Protein AF-A0A0L1IHD4-F1 (afdb_monomer_lite)

Secondary structure (DSSP, 8-state):
-PPPHHHHHS---SSEEEEEETTEEEEEEEEEEEEETTEEEEEEEEEEEEEETTEEEE---------TTTHHHHHHHHHHTHHHHHHHHHHHTTTHHHHHHHHHHHHH-TT--HHHH--

pLDDT: mean 86.03, std 11.38, range [47.19, 96.5]

Structure (mmCIF, N/CA/C/O backbone):
data_AF-A0A0L1IHD4-F1
#
_entry.id   AF-A0A0L1IHD4-F1
#
loop_
_atom_site.group_PDB
_atom_site.id
_atom_site.type_symbol
_atom_site.label_atom_id
_atom_site.label_alt_id
_atom_site.label_comp_id
_atom_site.label_asym_id
_atom_site.label_entity_id
_atom_site.label_seq_id
_atom_site.pdbx_PDB_ins_code
_atom_site.Cartn_x
_atom_site.Cartn_y
_atom_site.Cartn_z
_atom_site.occupancy
_atom_site.B_iso_or_equiv
_atom_site.auth_seq_id
_atom_site.auth_comp_id
_atom_site.auth_asym_id
_atom_site.auth_atom_id
_atom_site.pdbx_PDB_model_num
ATOM 1 N N . MET A 1 1 ? -24.668 16.352 6.284 1.00 62.22 1 MET A N 1
ATOM 2 C CA . MET A 1 1 ? -25.590 15.215 6.086 1.00 62.22 1 MET A CA 1
ATOM 3 C C . MET A 1 1 ? -25.679 14.451 7.396 1.00 62.22 1 MET A C 1
ATOM 5 O O . MET A 1 1 ? -24.636 14.204 7.996 1.00 62.22 1 MET A O 1
ATOM 9 N N . ALA A 1 2 ? -26.887 14.179 7.888 1.00 81.56 2 ALA A N 1
ATOM 10 C CA . ALA A 1 2 ? -27.067 13.399 9.109 1.00 81.56 2 ALA A CA 1
ATOM 11 C C . ALA A 1 2 ? -26.743 11.923 8.830 1.00 81.56 2 ALA A C 1
ATOM 13 O O . ALA A 1 2 ? -27.071 11.411 7.762 1.00 81.56 2 ALA A O 1
ATOM 14 N N . VAL A 1 3 ? -26.067 11.257 9.766 1.00 85.06 3 VAL A N 1
ATOM 15 C CA . VAL A 1 3 ? -25.792 9.816 9.672 1.00 85.06 3 VAL A CA 1
ATOM 16 C C . VAL A 1 3 ? -27.081 9.062 10.032 1.00 85.06 3 VAL A C 1
ATOM 18 O O . VAL A 1 3 ? -27.627 9.348 11.103 1.00 85.06 3 VAL A O 1
ATOM 21 N N . PRO A 1 4 ? -27.570 8.127 9.192 1.00 90.56 4 PRO A N 1
ATOM 22 C CA . PRO A 1 4 ? -28.747 7.313 9.492 1.00 90.56 4 PRO A CA 1
ATOM 23 C C . PRO A 1 4 ? -28.622 6.563 10.822 1.00 90.56 4 PRO A C 1
ATOM 25 O O . PRO A 1 4 ? -27.516 6.215 11.249 1.00 90.56 4 PRO A O 1
ATOM 28 N N . LEU A 1 5 ? -29.758 6.295 11.473 1.00 87.50 5 LEU A N 1
ATOM 29 C CA . LEU A 1 5 ? -29.792 5.638 12.783 1.00 87.50 5 LEU A CA 1
ATOM 30 C C . LEU A 1 5 ? -29.137 4.252 12.742 1.00 87.50 5 LEU A C 1
ATOM 32 O O . LEU A 1 5 ? -28.332 3.940 13.617 1.00 87.50 5 LEU A O 1
ATOM 36 N N . GLU A 1 6 ? -29.411 3.494 11.681 1.00 88.69 6 GLU A N 1
ATOM 37 C CA . GLU A 1 6 ? -28.853 2.163 11.420 1.00 88.69 6 GLU A CA 1
ATOM 38 C C . GLU A 1 6 ? -27.322 2.179 11.493 1.00 88.69 6 GLU A C 1
ATOM 40 O O . GLU A 1 6 ? -26.715 1.442 12.261 1.00 88.69 6 GLU A O 1
ATOM 45 N N . ILE A 1 7 ? -26.690 3.122 10.792 1.00 90.00 7 ILE A N 1
ATOM 46 C CA . ILE A 1 7 ? -25.232 3.285 10.764 1.00 90.00 7 ILE A CA 1
ATOM 47 C C . ILE A 1 7 ? -24.696 3.804 12.103 1.00 90.00 7 ILE A C 1
ATOM 49 O O . ILE A 1 7 ? -23.599 3.449 12.544 1.00 90.00 7 ILE A O 1
ATOM 53 N N . ARG A 1 8 ? -25.460 4.662 12.784 1.00 86.31 8 ARG A N 1
ATOM 54 C CA . ARG A 1 8 ? -25.048 5.232 14.070 1.00 86.31 8 ARG A CA 1
ATOM 55 C C . ARG A 1 8 ? -24.978 4.169 15.165 1.00 86.31 8 ARG A C 1
ATOM 57 O O . ARG A 1 8 ? -24.073 4.285 15.995 1.00 86.31 8 ARG A O 1
ATOM 64 N N . GLN A 1 9 ? -25.876 3.184 15.132 1.00 91.19 9 GLN A N 1
ATOM 65 C CA . GLN A 1 9 ? -25.997 2.098 16.110 1.00 91.19 9 GLN A CA 1
ATOM 66 C C . GLN A 1 9 ? -25.018 0.936 15.888 1.00 91.19 9 GLN A C 1
ATOM 68 O O . GLN A 1 9 ? -24.817 0.156 16.815 1.00 91.19 9 GLN A O 1
ATOM 73 N N . VAL A 1 10 ? -24.364 0.846 14.722 1.00 92.62 10 VAL A N 1
ATOM 74 C CA . VAL A 1 10 ? -23.359 -0.199 14.456 1.00 92.62 10 VAL A CA 1
ATOM 75 C C . VAL A 1 10 ? -22.261 -0.193 15.533 1.00 92.62 10 VAL A C 1
ATOM 77 O O . VAL A 1 10 ? -21.651 0.865 15.764 1.00 92.62 10 VAL A O 1
ATOM 80 N N . PRO A 1 11 ? -21.972 -1.347 16.170 1.00 92.94 11 PRO A N 1
ATOM 81 C CA . PRO A 1 11 ? -20.914 -1.463 17.164 1.00 92.94 11 PRO A CA 1
ATOM 82 C C . PRO A 1 11 ? -19.551 -1.184 16.523 1.00 92.94 11 PRO A C 1
ATOM 84 O O . PRO A 1 11 ? -19.184 -1.752 15.498 1.00 92.94 11 PRO A O 1
ATOM 87 N N . ARG A 1 12 ? -18.795 -0.268 17.128 1.00 91.75 12 ARG A N 1
ATOM 88 C CA . ARG A 1 12 ? -17.493 0.196 16.632 1.00 91.75 12 ARG A CA 1
ATOM 89 C C . ARG A 1 12 ? -16.616 0.676 17.793 1.00 91.75 12 ARG A C 1
ATOM 91 O O . ARG A 1 12 ? -17.142 0.913 18.884 1.00 91.75 12 ARG A O 1
ATOM 98 N N . PRO A 1 13 ? -15.301 0.860 17.584 1.00 91.38 13 PRO A N 1
ATOM 99 C CA . PRO A 1 13 ? -14.403 1.349 18.625 1.00 91.38 13 PRO A CA 1
ATOM 100 C C . PRO A 1 13 ? -14.875 2.674 19.243 1.00 91.38 13 PRO A C 1
ATOM 102 O O . PRO A 1 13 ? -15.438 3.537 18.561 1.00 91.38 13 PRO A O 1
ATOM 105 N N . LYS A 1 14 ? -14.637 2.843 20.550 1.00 89.81 14 LYS A N 1
ATOM 106 C CA . LYS A 1 14 ? -14.986 4.069 21.287 1.00 89.81 14 LYS A CA 1
ATOM 107 C C . LYS A 1 14 ? -14.201 5.274 20.746 1.00 89.81 14 LYS A C 1
ATOM 109 O O . LYS A 1 14 ? -13.139 5.124 20.154 1.00 89.81 14 LYS A O 1
ATOM 114 N N . ASN A 1 15 ? -14.725 6.479 20.982 1.00 90.00 15 ASN A N 1
ATOM 115 C CA . ASN A 1 15 ? -14.128 7.749 20.541 1.00 90.00 15 ASN A CA 1
ATOM 116 C C . ASN A 1 15 ? -13.949 7.871 19.010 1.00 90.00 15 ASN A C 1
ATOM 118 O O . ASN A 1 15 ? -12.949 8.391 18.509 1.00 90.00 15 ASN A O 1
ATOM 122 N N . THR A 1 16 ? -14.944 7.391 18.263 1.00 92.06 16 THR A N 1
ATOM 123 C CA . THR A 1 16 ? -14.985 7.445 16.798 1.00 92.06 16 THR A CA 1
ATOM 124 C C . THR A 1 16 ? -16.169 8.262 16.296 1.00 92.06 16 THR A C 1
ATOM 126 O O . THR A 1 16 ? -17.206 8.374 16.956 1.00 92.06 16 THR A O 1
ATOM 129 N N . ILE A 1 17 ? -16.026 8.831 15.102 1.00 92.19 17 ILE A N 1
ATOM 130 C CA . ILE A 1 17 ? -17.116 9.453 14.350 1.00 92.19 17 ILE A CA 1
ATOM 131 C C . ILE A 1 17 ? -17.332 8.695 13.046 1.00 92.19 17 ILE A C 1
ATOM 133 O O . ILE A 1 17 ? -16.395 8.121 12.496 1.00 92.19 17 ILE A O 1
ATOM 137 N N . VAL A 1 18 ? -18.559 8.728 12.537 1.00 93.06 18 VAL A N 1
ATOM 138 C CA . VAL A 1 18 ? -18.884 8.171 11.224 1.00 93.06 18 VAL A CA 1
ATOM 139 C C . VAL A 1 18 ? -19.170 9.311 10.263 1.00 93.06 18 VAL A C 1
ATOM 141 O O . VAL A 1 18 ? -19.922 10.229 10.593 1.00 93.06 18 VAL A O 1
ATOM 144 N N . LYS A 1 19 ? -18.565 9.259 9.078 1.00 92.00 19 LYS A N 1
ATOM 145 C CA . LYS A 1 19 ? -18.786 10.226 8.003 1.00 92.00 19 LYS A CA 1
ATOM 146 C C . LYS A 1 19 ? -18.985 9.482 6.687 1.00 92.00 19 LYS A C 1
ATOM 148 O O . LYS A 1 19 ? -18.286 8.510 6.418 1.00 92.00 19 LYS A O 1
ATOM 153 N N . LEU A 1 20 ? -19.927 9.945 5.870 1.00 90.94 20 LEU A N 1
ATOM 154 C CA . LEU A 1 20 ? -20.077 9.441 4.509 1.00 90.94 20 LEU A CA 1
ATOM 155 C C . LEU A 1 20 ? -18.878 9.901 3.672 1.00 90.94 20 LEU A C 1
ATOM 157 O O . LEU A 1 20 ? -18.631 11.106 3.564 1.00 90.94 20 LEU A O 1
ATOM 161 N N . THR A 1 21 ? -18.161 8.948 3.086 1.00 85.00 21 THR A N 1
ATOM 162 C CA . THR A 1 21 ? -17.052 9.190 2.162 1.00 85.00 21 THR A CA 1
ATOM 163 C C . THR A 1 21 ? -17.293 8.360 0.905 1.00 85.00 21 THR A C 1
ATOM 165 O O . THR A 1 21 ? -17.202 7.135 0.923 1.00 85.00 21 THR A O 1
ATOM 168 N N . GLY A 1 22 ? -17.622 9.022 -0.205 1.00 83.88 22 GLY A N 1
ATOM 169 C CA . GLY A 1 22 ? -17.976 8.332 -1.446 1.00 83.88 22 GLY A CA 1
ATOM 170 C C . G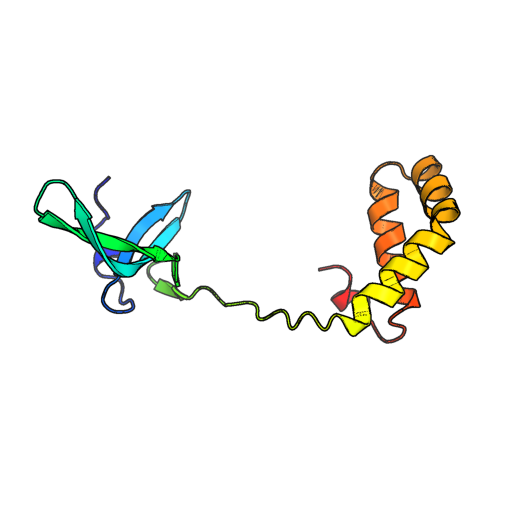LY A 1 22 ? -19.228 7.468 -1.268 1.00 83.88 22 GLY A C 1
ATOM 171 O O . GLY A 1 22 ? -20.301 7.993 -0.985 1.00 83.88 22 GLY A O 1
ATOM 172 N N . LYS A 1 23 ? -19.079 6.146 -1.427 1.00 84.88 23 LYS A N 1
ATOM 173 C CA . LYS A 1 23 ? -20.164 5.156 -1.282 1.00 84.88 23 LYS A CA 1
ATOM 174 C C . LYS A 1 23 ? -20.179 4.445 0.078 1.00 84.88 23 LYS A C 1
ATOM 176 O O . LYS A 1 23 ? -21.068 3.636 0.317 1.00 84.88 23 LYS A O 1
ATOM 181 N N . SER A 1 24 ? -19.201 4.701 0.946 1.00 87.00 24 SER A N 1
ATOM 182 C CA . SER A 1 24 ? -19.026 3.977 2.207 1.00 87.00 24 SER A CA 1
ATOM 183 C C . SER A 1 24 ? -19.016 4.910 3.417 1.00 87.00 24 SER A C 1
ATOM 185 O O . SER A 1 24 ? -18.797 6.122 3.328 1.00 87.00 24 SER A O 1
ATOM 187 N N . TRP A 1 25 ? -19.277 4.329 4.585 1.00 93.12 25 TRP A N 1
ATOM 188 C CA . TRP A 1 25 ? -19.289 5.039 5.857 1.00 93.12 25 TRP A CA 1
ATOM 189 C C . TRP A 1 25 ? -17.931 4.891 6.534 1.00 93.12 25 TRP A C 1
ATOM 191 O O . TRP A 1 25 ? -17.628 3.852 7.114 1.00 93.12 25 TRP A O 1
ATOM 201 N N . ALA A 1 26 ? -17.099 5.925 6.455 1.00 92.81 26 ALA A N 1
ATOM 202 C CA . ALA A 1 26 ? -15.784 5.931 7.078 1.00 92.81 26 ALA A CA 1
ATOM 203 C C . ALA A 1 26 ? -15.905 6.123 8.594 1.00 92.81 26 ALA A C 1
ATOM 205 O O . ALA A 1 26 ? -16.588 7.039 9.065 1.00 92.81 26 ALA A O 1
ATOM 206 N N . VAL A 1 27 ? -15.201 5.284 9.351 1.00 94.62 27 VAL A N 1
ATOM 207 C CA . VAL A 1 27 ? -15.056 5.397 10.803 1.00 94.62 27 VAL A CA 1
ATOM 208 C C . VAL A 1 27 ? -13.729 6.080 11.103 1.00 94.62 27 VAL A C 1
ATOM 210 O O . VAL A 1 27 ? -12.657 5.562 10.795 1.00 94.62 27 VAL A O 1
ATOM 213 N N . ILE A 1 28 ? -13.807 7.266 11.694 1.00 92.88 28 ILE A N 1
ATOM 214 C CA . ILE A 1 28 ? -12.668 8.147 11.946 1.00 92.88 28 ILE A CA 1
ATOM 215 C C . ILE A 1 28 ? -12.419 8.212 13.451 1.00 92.88 28 ILE A C 1
ATOM 217 O O . ILE A 1 28 ? -13.340 8.494 14.221 1.00 92.88 28 ILE A O 1
ATOM 221 N N . GLN A 1 29 ? -11.180 7.979 13.875 1.00 94.06 29 GLN A N 1
ATOM 222 C CA . GLN A 1 29 ? -10.782 8.105 15.278 1.00 94.06 29 GLN A CA 1
ATOM 223 C C . GLN A 1 29 ? -10.622 9.578 15.664 1.00 94.06 29 GLN A C 1
ATOM 225 O O . GLN A 1 29 ? -10.146 10.380 14.866 1.00 94.06 29 GLN A O 1
ATOM 230 N N . ARG A 1 30 ? -10.977 9.959 16.894 1.00 91.75 30 ARG A N 1
ATOM 231 C CA . ARG A 1 30 ? -10.591 11.262 17.460 1.00 91.75 30 ARG A CA 1
ATOM 232 C C . ARG A 1 30 ? -9.273 11.130 18.216 1.00 91.75 30 ARG A C 1
ATOM 234 O O . ARG A 1 30 ? -9.162 10.266 19.081 1.00 91.75 30 ARG A O 1
ATOM 241 N N . ILE A 1 31 ? -8.300 11.992 17.914 1.00 90.50 31 ILE A N 1
ATOM 242 C CA . ILE A 1 31 ? -6.942 11.916 18.499 1.00 90.50 31 ILE A CA 1
ATOM 243 C C . ILE A 1 31 ? -6.667 12.995 19.554 1.00 90.50 31 ILE A C 1
ATOM 245 O O . ILE A 1 31 ? -5.584 13.035 20.125 1.00 90.50 31 ILE A O 1
ATOM 249 N N . GLY A 1 32 ? -7.613 13.896 19.816 1.00 88.06 32 GLY A N 1
ATOM 250 C CA . GLY A 1 32 ? -7.427 14.938 20.825 1.00 88.06 32 GLY A CA 1
ATOM 251 C C . GLY A 1 32 ? -8.331 16.136 20.600 1.00 88.06 32 GLY A C 1
ATOM 252 O O . GLY A 1 32 ? -9.417 16.000 20.034 1.00 88.06 32 GLY A O 1
ATOM 253 N N . CYS A 1 33 ? -7.854 17.306 21.018 1.00 88.19 33 CYS A N 1
ATOM 254 C CA . CYS A 1 33 ? -8.537 18.583 20.868 1.00 88.19 33 CYS A CA 1
ATOM 255 C C . CYS A 1 33 ? -7.613 19.623 20.224 1.00 88.19 33 CYS A C 1
ATOM 257 O O . CYS A 1 33 ? -6.395 19.567 20.365 1.00 88.19 33 CYS A O 1
ATOM 259 N N . GLU A 1 34 ? -8.205 20.572 19.516 1.00 91.19 34 GLU A N 1
ATOM 260 C CA . GLU A 1 34 ? -7.552 21.730 18.924 1.00 91.19 34 GLU A CA 1
ATOM 261 C C . GLU A 1 34 ? -8.209 22.997 19.484 1.00 91.19 34 GLU A C 1
ATOM 263 O O . GLU A 1 34 ? -9.438 23.111 19.494 1.00 91.19 34 GLU A O 1
ATOM 268 N N . TYR A 1 35 ? -7.403 23.944 19.964 1.00 90.50 35 TYR A N 1
ATOM 269 C CA . TYR A 1 35 ? -7.897 25.215 20.488 1.00 90.50 35 TYR A CA 1
ATOM 270 C C . TYR A 1 35 ? -8.107 26.209 19.340 1.00 90.50 35 TYR A C 1
ATOM 272 O O . TYR A 1 35 ? -7.157 26.577 18.651 1.00 90.50 35 TYR A O 1
ATOM 280 N N . LYS A 1 36 ? -9.352 26.639 19.120 1.00 91.25 36 LYS A N 1
ATOM 281 C CA . LYS A 1 36 ? -9.739 27.615 18.087 1.00 91.25 36 LYS A CA 1
ATOM 282 C C . LYS A 1 36 ? -10.767 28.586 18.659 1.00 91.25 36 LYS A C 1
ATOM 284 O O . LYS A 1 36 ? -11.659 28.176 19.391 1.00 91.25 36 LYS A O 1
ATOM 289 N N . ASN A 1 37 ? -10.674 29.874 18.331 1.00 85.75 37 ASN A N 1
ATOM 290 C CA . ASN A 1 37 ? -11.656 30.903 18.724 1.00 85.75 37 ASN A CA 1
ATOM 291 C C . ASN A 1 37 ? -12.044 30.869 20.221 1.00 85.75 37 ASN A C 1
ATOM 293 O O . ASN A 1 37 ? -13.224 30.912 20.569 1.00 85.75 37 ASN A O 1
ATOM 297 N N . GLY A 1 38 ? -11.056 30.718 21.107 1.00 92.19 38 GLY A N 1
ATOM 298 C CA . GLY A 1 38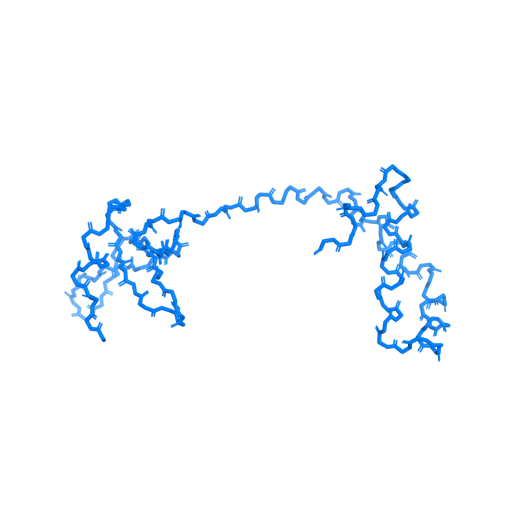 ? -11.276 30.707 22.556 1.00 92.19 38 GLY A CA 1
ATOM 299 C C . GLY A 1 38 ? -11.851 29.404 23.134 1.00 92.19 38 GLY A C 1
ATOM 300 O O . GLY A 1 38 ? -12.161 29.359 24.323 1.00 92.19 38 GLY A O 1
ATOM 301 N N . LYS A 1 39 ? -12.034 28.348 22.326 1.00 92.62 39 LYS A N 1
ATOM 302 C CA . LYS A 1 39 ? -12.651 27.075 22.745 1.00 92.62 39 LYS A CA 1
ATOM 303 C C . LYS A 1 39 ? -11.877 25.857 22.229 1.00 92.62 39 LYS A C 1
ATOM 305 O O . LYS A 1 39 ? -11.240 25.900 21.181 1.00 92.62 39 LYS A O 1
ATOM 310 N N . ASN A 1 40 ? -11.971 24.745 22.958 1.00 90.38 40 ASN A N 1
ATOM 311 C CA . ASN A 1 40 ? -11.414 23.451 22.556 1.00 90.38 40 ASN A CA 1
ATOM 312 C C . ASN A 1 40 ? -12.401 22.685 21.663 1.00 90.38 40 ASN A C 1
ATOM 314 O O . ASN A 1 40 ? -13.525 22.411 22.082 1.00 90.38 40 ASN A O 1
ATOM 318 N N . TYR A 1 41 ? -11.967 22.289 20.467 1.00 90.44 41 TYR A N 1
ATOM 319 C CA . TYR A 1 41 ? -12.743 21.475 19.528 1.00 90.44 41 TYR A CA 1
ATOM 320 C C . TYR A 1 41 ? -12.109 20.092 19.352 1.00 90.44 41 TYR A C 1
ATOM 322 O O . TYR A 1 41 ? -10.889 19.998 19.270 1.00 90.44 41 TYR A O 1
ATOM 330 N N . PRO A 1 42 ? -12.891 19.005 19.255 1.00 89.94 42 PRO A N 1
ATOM 331 C CA . PRO A 1 42 ? -12.338 17.672 19.044 1.00 89.94 42 PRO A CA 1
ATOM 332 C C . PRO A 1 42 ? -11.656 17.564 17.673 1.00 89.94 42 PRO A C 1
ATOM 334 O O . PRO A 1 42 ? -12.245 17.893 16.641 1.00 89.94 42 PRO A O 1
ATOM 337 N N . LYS A 1 43 ? -10.425 17.048 17.664 1.00 91.69 43 LYS A N 1
ATOM 338 C CA . LYS A 1 43 ? -9.614 16.828 16.467 1.00 91.69 43 LYS A CA 1
ATOM 339 C C . LYS A 1 43 ? -9.830 15.416 15.931 1.00 91.69 43 LYS A C 1
ATOM 341 O O . LYS A 1 43 ? -9.580 14.418 16.614 1.00 91.69 43 LYS A O 1
ATOM 346 N N . ASN A 1 44 ? -10.275 15.346 14.682 1.00 92.44 44 ASN A N 1
ATOM 347 C CA . ASN A 1 44 ? -10.417 14.094 13.949 1.00 92.44 44 ASN A CA 1
ATOM 348 C C . ASN A 1 44 ? -9.055 13.614 13.442 1.00 92.44 44 ASN A C 1
ATOM 350 O O . ASN A 1 44 ? -8.199 14.417 13.072 1.00 92.44 44 ASN A O 1
ATOM 354 N N . GLY A 1 45 ? -8.884 12.302 13.425 1.00 89.88 45 GLY A N 1
ATOM 355 C CA . GLY A 1 45 ? -7.668 11.620 13.031 1.00 89.88 45 GLY A CA 1
ATOM 356 C C . GLY A 1 45 ? -7.813 10.738 11.805 1.00 89.88 45 GLY A C 1
ATOM 357 O O . GLY A 1 45 ? -8.612 11.058 10.922 1.00 89.88 45 GLY A O 1
ATOM 358 N N . PRO A 1 46 ? -7.032 9.646 11.720 1.00 91.56 46 PRO A N 1
ATOM 359 C CA . PRO A 1 46 ? -7.101 8.749 10.582 1.00 91.56 46 PRO A CA 1
ATOM 360 C C . PRO A 1 46 ? -8.420 7.967 10.551 1.00 91.56 46 PRO A C 1
ATOM 362 O O . PRO A 1 46 ? -9.092 7.750 11.567 1.00 91.56 46 PRO A O 1
ATOM 365 N N . VAL A 1 47 ? -8.775 7.519 9.347 1.00 92.81 47 VAL A N 1
ATOM 366 C CA . VAL A 1 47 ? -9.831 6.525 9.135 1.00 92.81 47 VAL A CA 1
ATOM 367 C C . VAL A 1 47 ? -9.298 5.171 9.593 1.00 92.81 47 VAL A C 1
ATOM 369 O O . VAL A 1 47 ? -8.337 4.661 9.017 1.00 92.81 47 VAL A O 1
ATOM 372 N N . ILE A 1 48 ? -9.936 4.597 10.608 1.00 92.81 48 ILE A N 1
ATOM 373 C CA . ILE A 1 48 ? -9.552 3.307 11.200 1.00 92.81 48 ILE A CA 1
ATOM 374 C C . ILE A 1 48 ? -10.329 2.127 10.608 1.00 92.81 48 ILE A C 1
ATOM 376 O O . ILE A 1 48 ? -9.988 0.976 10.854 1.00 92.81 48 ILE A O 1
ATOM 380 N N . GLY A 1 49 ? -11.367 2.394 9.816 1.00 93.19 49 GLY A N 1
ATOM 381 C CA . GLY A 1 49 ? -12.181 1.365 9.181 1.00 93.19 49 GLY A CA 1
ATOM 382 C C . GLY A 1 49 ? -13.395 1.943 8.469 1.00 93.19 49 GLY A C 1
ATOM 383 O O . GLY A 1 49 ? -13.567 3.162 8.394 1.00 93.19 49 GLY A O 1
ATOM 384 N N . HIS A 1 50 ? -14.242 1.061 7.953 1.00 93.88 50 HIS A N 1
ATOM 385 C CA . HIS A 1 50 ? -15.474 1.415 7.252 1.00 93.88 50 HIS A CA 1
ATOM 386 C C . HIS A 1 50 ? -16.634 0.565 7.753 1.00 93.88 50 HIS A C 1
ATOM 388 O O . HIS A 1 50 ? -16.432 -0.574 8.153 1.00 93.88 50 HIS A O 1
ATOM 394 N N . ILE A 1 51 ? -17.849 1.103 7.707 1.00 92.75 51 ILE A N 1
ATOM 395 C CA . ILE A 1 51 ? -19.066 0.315 7.888 1.00 92.75 51 ILE A CA 1
ATOM 396 C C . ILE A 1 51 ? -19.550 -0.125 6.507 1.00 92.75 51 ILE A C 1
ATOM 398 O O . ILE A 1 51 ? -19.819 0.717 5.643 1.00 92.75 51 ILE A O 1
ATOM 402 N N . ILE A 1 52 ? -19.634 -1.438 6.308 1.00 89.25 52 ILE A N 1
ATOM 403 C CA . ILE A 1 52 ? -20.043 -2.093 5.062 1.00 89.25 52 ILE A CA 1
ATOM 404 C C . ILE A 1 52 ? -21.118 -3.114 5.438 1.00 89.25 52 ILE A C 1
ATOM 406 O O . ILE A 1 52 ? -20.917 -3.897 6.358 1.00 89.25 52 ILE A O 1
ATOM 410 N N . ASN A 1 53 ? -22.272 -3.080 4.766 1.00 87.12 53 ASN A N 1
ATOM 411 C CA . ASN A 1 53 ? -23.400 -3.991 5.023 1.00 87.12 53 ASN A CA 1
ATOM 412 C C . ASN A 1 53 ? -23.869 -4.039 6.494 1.00 87.12 53 ASN A C 1
ATOM 414 O O . ASN A 1 53 ? -24.297 -5.078 6.977 1.00 87.12 53 ASN A O 1
ATOM 418 N N . GLY A 1 54 ? -23.783 -2.916 7.214 1.00 87.50 54 GLY A N 1
ATOM 419 C CA . GLY A 1 54 ? -24.190 -2.837 8.623 1.00 87.50 54 GLY A CA 1
ATOM 420 C C . GLY A 1 54 ? -23.133 -3.308 9.627 1.00 87.50 54 GLY A C 1
ATOM 421 O O . GLY A 1 54 ? -23.367 -3.211 10.828 1.00 87.50 54 GLY A O 1
ATOM 422 N N . GLU A 1 55 ? -21.952 -3.729 9.172 1.00 90.88 55 GLU A N 1
ATOM 423 C CA . GLU A 1 55 ? -20.865 -4.194 10.036 1.00 90.88 55 GLU A CA 1
ATOM 424 C C 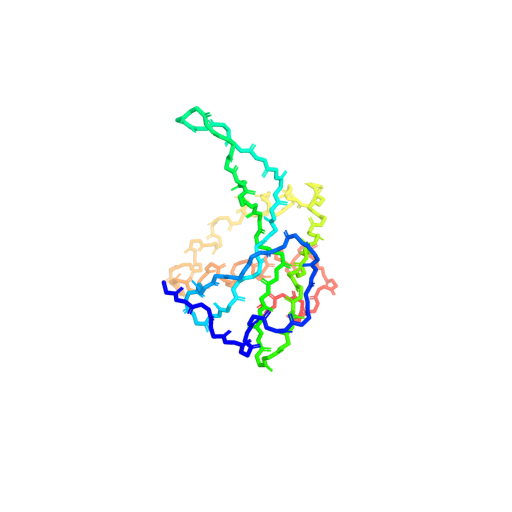. GLU A 1 55 ? -19.628 -3.302 9.934 1.00 90.88 55 GLU A C 1
ATOM 426 O O . GLU A 1 55 ? -19.294 -2.770 8.873 1.00 90.88 55 GLU A O 1
ATOM 431 N N . TYR A 1 56 ? -18.926 -3.127 11.055 1.00 92.94 56 TYR A N 1
ATOM 432 C CA . TYR A 1 56 ? -17.659 -2.408 11.091 1.00 92.94 56 TYR A CA 1
ATOM 433 C C . TYR A 1 56 ? -16.505 -3.302 10.623 1.00 92.94 56 TYR A C 1
ATOM 435 O O . TYR A 1 56 ? -16.166 -4.292 11.266 1.00 92.94 56 TYR A O 1
ATOM 443 N N . VAL A 1 57 ? -15.845 -2.889 9.544 1.00 92.56 57 VAL A N 1
ATOM 444 C CA . VAL A 1 57 ? -14.660 -3.532 8.978 1.00 92.56 57 VAL A CA 1
ATOM 445 C C . VAL A 1 57 ? -13.428 -2.667 9.278 1.00 92.56 57 VAL A C 1
ATOM 447 O O . VAL A 1 57 ? -13.327 -1.546 8.761 1.00 92.56 57 VAL A O 1
ATOM 450 N N . PRO A 1 58 ? -12.472 -3.143 10.100 1.00 92.69 58 PRO A N 1
ATOM 451 C CA . PRO A 1 58 ? -11.255 -2.397 10.394 1.00 92.69 58 PRO A CA 1
ATOM 452 C C . PRO A 1 58 ? -10.370 -2.274 9.150 1.00 92.69 58 PRO A C 1
ATOM 454 O O . PRO A 1 58 ? -10.278 -3.184 8.322 1.00 92.69 58 PRO A O 1
ATOM 457 N N . LYS A 1 59 ? -9.678 -1.140 9.027 1.00 88.12 59 LYS A N 1
ATOM 458 C CA . LYS A 1 59 ? -8.657 -0.940 8.002 1.00 88.12 59 LYS A CA 1
ATOM 459 C C . LYS A 1 59 ? -7.462 -1.824 8.355 1.00 88.12 59 LYS A C 1
ATOM 461 O O . LYS A 1 59 ? -6.819 -1.605 9.375 1.00 88.12 59 LYS A O 1
ATOM 466 N N . LYS A 1 60 ? -7.162 -2.817 7.514 1.00 82.12 60 LYS A N 1
ATOM 467 C CA . LYS A 1 60 ? -5.921 -3.588 7.643 1.00 82.12 60 LYS A CA 1
ATOM 468 C C . LYS A 1 60 ? -4.744 -2.664 7.342 1.00 82.12 60 LYS A C 1
ATOM 470 O O . LYS A 1 60 ? -4.660 -2.108 6.246 1.00 82.12 60 LYS A O 1
ATOM 475 N N . GLU A 1 61 ? -3.850 -2.498 8.308 1.00 68.88 61 GLU A N 1
ATOM 476 C CA . GLU A 1 61 ? -2.527 -1.950 8.038 1.00 68.88 61 GLU A CA 1
ATOM 477 C C . GLU A 1 61 ? -1.749 -3.021 7.280 1.00 68.88 61 GLU A C 1
ATOM 479 O O . GLU A 1 61 ? -1.441 -4.086 7.810 1.00 68.88 61 GLU A O 1
ATOM 484 N N . ILE A 1 62 ? -1.500 -2.774 5.996 1.00 65.06 62 ILE A N 1
ATOM 485 C CA . ILE A 1 62 ? -0.578 -3.599 5.226 1.00 65.06 62 ILE A CA 1
ATOM 486 C C . ILE A 1 62 ? 0.808 -3.159 5.688 1.00 65.06 62 ILE A C 1
ATOM 488 O O . ILE A 1 62 ? 1.334 -2.152 5.215 1.00 65.06 62 ILE A O 1
ATOM 492 N N . SER A 1 63 ? 1.371 -3.863 6.668 1.00 55.66 63 SER A N 1
ATOM 493 C CA . SER A 1 63 ? 2.767 -3.689 7.053 1.00 55.66 63 SER A CA 1
ATOM 494 C C . SER A 1 63 ? 3.634 -4.251 5.930 1.00 55.66 63 SER A C 1
ATOM 496 O O . SER A 1 63 ? 4.004 -5.425 5.928 1.00 55.66 63 SER A O 1
ATOM 498 N N . ILE A 1 64 ? 3.909 -3.429 4.922 1.00 60.00 64 ILE A N 1
ATOM 499 C CA . ILE A 1 64 ? 4.929 -3.749 3.932 1.00 60.00 64 ILE A CA 1
ATOM 500 C C . ILE A 1 64 ? 6.259 -3.511 4.646 1.00 60.00 64 ILE A C 1
ATOM 502 O O . ILE A 1 64 ? 6.695 -2.368 4.778 1.00 60.00 64 ILE A O 1
ATOM 506 N N . GLU A 1 65 ? 6.890 -4.572 5.152 1.00 56.03 65 GLU A N 1
ATOM 507 C CA . GLU A 1 65 ? 8.301 -4.509 5.535 1.00 56.03 65 GLU A CA 1
ATOM 508 C C . GLU A 1 65 ? 9.124 -4.257 4.265 1.00 56.03 65 GLU A C 1
ATOM 510 O O . GLU A 1 65 ? 9.588 -5.177 3.590 1.00 56.03 65 GLU A O 1
ATOM 515 N N . LEU A 1 66 ? 9.280 -2.984 3.900 1.00 53.59 66 LEU A N 1
ATOM 516 C CA . LEU A 1 66 ? 10.216 -2.562 2.870 1.00 53.59 66 LEU A CA 1
ATOM 517 C C . LEU A 1 66 ? 11.620 -2.820 3.409 1.00 53.59 66 LEU A C 1
ATOM 519 O O . LEU A 1 66 ? 12.182 -1.994 4.124 1.00 53.59 66 LEU A O 1
ATOM 523 N N . ARG A 1 67 ? 12.192 -3.983 3.087 1.00 55.88 67 ARG A N 1
ATOM 524 C CA . ARG A 1 67 ? 13.616 -4.236 3.297 1.00 55.88 67 ARG A CA 1
ATOM 525 C C . ARG A 1 67 ? 14.388 -3.522 2.180 1.00 55.88 67 ARG A C 1
ATOM 527 O O . ARG A 1 67 ? 14.380 -4.013 1.051 1.00 55.88 67 ARG A O 1
ATOM 534 N N . PRO A 1 68 ? 15.078 -2.394 2.453 1.00 56.72 68 PRO A N 1
ATOM 535 C CA . PRO A 1 68 ? 15.780 -1.621 1.422 1.00 56.72 68 PRO A CA 1
ATOM 536 C C . PRO A 1 68 ? 16.879 -2.418 0.708 1.00 56.72 68 PRO A C 1
ATOM 538 O O . PRO A 1 68 ? 17.282 -2.035 -0.386 1.00 56.72 68 PRO A O 1
ATOM 541 N N . LYS A 1 69 ? 17.308 -3.556 1.281 1.00 57.69 69 LYS A N 1
ATOM 542 C CA . LYS A 1 69 ? 18.232 -4.507 0.650 1.00 57.69 69 LYS A CA 1
ATOM 543 C C . LYS A 1 69 ? 17.777 -4.971 -0.734 1.00 57.69 69 LYS A C 1
ATOM 545 O O . LYS A 1 69 ? 18.635 -5.235 -1.557 1.00 57.69 69 LYS A O 1
ATOM 550 N N . ASN A 1 70 ? 16.474 -5.000 -1.011 1.00 66.25 70 ASN A N 1
ATOM 551 C CA . ASN A 1 70 ? 15.994 -5.526 -2.284 1.00 66.25 70 ASN A CA 1
ATOM 552 C C . ASN A 1 70 ? 15.980 -4.461 -3.390 1.00 66.25 70 ASN A C 1
ATOM 554 O O . ASN A 1 70 ? 16.178 -4.807 -4.540 1.00 66.25 70 ASN A O 1
ATOM 558 N N . TYR A 1 71 ? 15.793 -3.169 -3.081 1.00 81.38 71 TYR A N 1
ATOM 559 C CA . TYR A 1 71 ? 15.601 -2.123 -4.105 1.00 81.38 71 TYR A CA 1
ATOM 560 C C . TYR A 1 71 ? 16.816 -1.931 -5.028 1.00 81.38 71 TYR A C 1
ATOM 562 O O . TYR A 1 71 ? 16.646 -1.637 -6.213 1.00 81.38 71 TYR A O 1
ATOM 570 N N . GLY A 1 72 ? 18.030 -2.104 -4.494 1.00 85.00 72 GLY A N 1
ATOM 571 C CA . GLY A 1 72 ? 19.272 -1.937 -5.251 1.00 85.00 72 GLY A CA 1
ATOM 572 C C . GLY A 1 72 ? 19.351 -2.862 -6.464 1.00 85.00 72 GLY A C 1
ATOM 573 O O . GLY A 1 72 ? 19.642 -2.392 -7.562 1.00 85.00 72 GLY A O 1
ATOM 574 N N . ASP A 1 73 ? 18.999 -4.135 -6.284 1.00 86.88 73 ASP A N 1
ATOM 575 C CA . ASP A 1 73 ? 19.074 -5.148 -7.339 1.00 86.88 73 ASP A CA 1
ATOM 576 C C . ASP A 1 73 ? 18.093 -4.841 -8.480 1.00 86.88 73 ASP A C 1
ATOM 578 O O . ASP A 1 73 ? 18.475 -4.870 -9.651 1.00 86.88 73 ASP A O 1
ATOM 582 N N . TYR A 1 74 ? 16.857 -4.428 -8.160 1.00 89.62 74 TYR A N 1
ATOM 583 C CA . TYR A 1 74 ? 15.874 -4.011 -9.174 1.00 89.62 74 TYR A CA 1
ATOM 584 C C . TYR A 1 74 ? 16.307 -2.747 -9.913 1.00 89.62 74 TYR A C 1
ATOM 586 O O . TYR A 1 74 ? 16.136 -2.650 -11.129 1.00 89.62 74 TYR A O 1
ATOM 594 N N . MET A 1 75 ? 16.855 -1.763 -9.196 1.00 90.25 75 MET A N 1
ATOM 595 C CA . MET A 1 75 ? 17.296 -0.508 -9.804 1.00 90.25 75 MET A CA 1
ATOM 596 C C . MET A 1 75 ? 18.493 -0.733 -10.731 1.00 90.25 75 MET A C 1
ATOM 598 O O . MET A 1 75 ? 18.539 -0.173 -11.827 1.00 90.25 75 MET A O 1
ATOM 602 N N . LEU A 1 76 ? 19.435 -1.583 -10.318 1.00 91.56 76 LEU A N 1
ATOM 603 C CA . LEU A 1 76 ? 20.576 -1.970 -11.135 1.00 91.56 76 LEU A CA 1
ATOM 604 C C . LEU A 1 76 ? 20.120 -2.728 -12.387 1.00 91.56 76 LEU A C 1
ATOM 606 O O . LEU A 1 76 ? 20.500 -2.343 -13.493 1.00 91.56 76 LEU A O 1
ATOM 610 N N . ALA A 1 77 ? 19.252 -3.734 -12.227 1.00 92.12 77 ALA A N 1
ATOM 611 C CA . ALA A 1 77 ? 18.694 -4.498 -13.338 1.00 92.12 77 ALA A CA 1
ATOM 612 C C . ALA A 1 77 ? 17.977 -3.585 -14.340 1.00 92.12 77 ALA A C 1
ATOM 614 O O . ALA A 1 77 ? 18.265 -3.649 -15.533 1.00 92.12 77 ALA A O 1
ATOM 615 N N . LYS A 1 78 ? 17.118 -2.671 -13.868 1.00 92.94 78 LYS A N 1
ATOM 616 C CA . LYS A 1 78 ? 16.426 -1.689 -14.716 1.00 92.94 78 LYS A CA 1
ATOM 617 C C . LYS A 1 78 ? 17.402 -0.797 -15.486 1.00 92.94 78 LYS A C 1
ATOM 619 O O . LYS A 1 78 ? 17.204 -0.568 -16.675 1.00 92.94 78 LYS A O 1
ATOM 624 N N . ASN A 1 79 ? 18.424 -0.265 -14.817 1.00 93.38 79 ASN A N 1
ATOM 625 C CA . ASN A 1 79 ? 19.368 0.658 -15.447 1.00 93.38 79 ASN A CA 1
ATOM 626 C C . ASN A 1 79 ? 20.222 -0.035 -16.516 1.00 93.38 79 ASN A C 1
ATOM 628 O O . ASN A 1 79 ? 20.493 0.568 -17.552 1.00 93.38 79 ASN A O 1
ATOM 632 N N . LEU A 1 80 ? 20.612 -1.290 -16.274 1.00 95.00 80 LEU A N 1
ATOM 633 C CA . LEU A 1 80 ? 21.394 -2.090 -17.219 1.00 95.00 80 LEU A CA 1
ATOM 634 C C . LEU A 1 80 ? 20.573 -2.597 -18.411 1.00 95.00 80 LEU A C 1
ATOM 636 O O . LEU A 1 80 ? 21.149 -2.792 -19.471 1.00 95.00 80 LEU A O 1
ATOM 640 N N . SER A 1 81 ? 19.259 -2.787 -18.253 1.00 94.38 81 SER A N 1
ATOM 641 C CA . SER A 1 81 ? 18.363 -3.347 -19.283 1.00 94.38 81 SER A CA 1
ATOM 642 C C . SER A 1 81 ? 17.446 -2.308 -19.944 1.00 94.38 81 SER A C 1
ATOM 644 O O . SER A 1 81 ? 16.365 -2.618 -20.450 1.00 94.38 81 SER A O 1
ATOM 646 N N . ASN A 1 82 ? 17.841 -1.035 -19.920 1.00 93.00 82 ASN A N 1
ATOM 647 C CA . ASN A 1 82 ? 17.021 0.052 -20.457 1.00 93.00 82 ASN A CA 1
ATOM 648 C C . ASN A 1 82 ? 16.882 0.004 -21.993 1.00 93.00 82 ASN A C 1
ATOM 650 O O . ASN A 1 82 ? 15.942 0.563 -22.553 1.00 93.00 82 ASN A O 1
ATOM 654 N N . ASP A 1 83 ? 17.819 -0.642 -22.678 1.00 95.69 83 ASP A N 1
ATOM 655 C CA . ASP A 1 83 ? 17.741 -0.998 -24.097 1.00 95.69 83 ASP A CA 1
ATOM 656 C C . ASP A 1 83 ? 16.570 -1.953 -24.377 1.00 95.69 83 ASP A C 1
ATOM 658 O O . ASP A 1 83 ? 15.730 -1.653 -25.223 1.00 95.69 83 ASP A O 1
ATOM 662 N N . ILE A 1 84 ? 16.423 -3.014 -23.578 1.00 94.62 84 ILE A N 1
ATOM 663 C CA . ILE A 1 84 ? 15.320 -3.981 -23.695 1.00 94.62 84 ILE A CA 1
ATOM 664 C C . ILE A 1 84 ? 13.966 -3.290 -23.503 1.00 94.62 84 ILE A C 1
ATOM 666 O O . ILE A 1 84 ? 13.012 -3.568 -24.231 1.00 94.62 84 ILE A O 1
ATOM 670 N N . LEU A 1 85 ? 13.864 -2.363 -22.544 1.00 94.31 85 LEU A N 1
ATOM 671 C CA . LEU A 1 85 ? 12.635 -1.594 -22.343 1.00 94.31 85 LEU A CA 1
ATOM 672 C C . LEU A 1 85 ? 12.289 -0.744 -23.574 1.00 94.31 85 LEU A C 1
ATOM 674 O O . LEU A 1 85 ? 11.117 -0.676 -23.940 1.00 94.31 85 LEU A O 1
ATOM 678 N N . LYS A 1 86 ? 13.279 -0.128 -24.235 1.00 94.81 86 LYS A N 1
ATOM 679 C CA . LYS A 1 86 ? 13.051 0.652 -25.463 1.00 94.81 86 LYS A CA 1
ATOM 680 C C . LYS A 1 86 ? 12.525 -0.229 -26.593 1.00 94.81 86 LYS A C 1
ATOM 682 O O . LYS A 1 86 ? 11.518 0.124 -27.210 1.00 94.81 86 LYS A O 1
ATOM 687 N N . ASP A 1 87 ? 13.135 -1.389 -26.803 1.00 96.12 87 ASP A N 1
ATOM 688 C CA . ASP A 1 87 ? 12.697 -2.337 -27.831 1.00 96.12 87 ASP A CA 1
ATOM 689 C C . ASP A 1 87 ? 11.280 -2.852 -27.542 1.00 96.12 87 ASP A C 1
ATOM 691 O O . ASP A 1 87 ? 10.417 -2.861 -28.423 1.00 96.12 87 ASP A O 1
ATOM 695 N N . LEU A 1 88 ? 10.990 -3.181 -26.279 1.00 95.12 88 LEU A N 1
ATOM 696 C CA . LEU A 1 88 ? 9.648 -3.568 -25.845 1.00 95.12 88 LEU A CA 1
ATOM 697 C C . LEU A 1 88 ? 8.632 -2.448 -26.078 1.00 95.12 88 LEU A C 1
ATOM 699 O O . LEU A 1 88 ? 7.538 -2.730 -26.561 1.00 95.12 88 LEU A O 1
ATOM 703 N N . THR A 1 89 ? 8.967 -1.189 -25.778 1.00 95.69 89 THR A N 1
ATOM 704 C CA . THR A 1 89 ? 8.051 -0.059 -26.021 1.00 95.69 89 THR A CA 1
ATOM 705 C C . THR A 1 89 ? 7.765 0.153 -27.501 1.00 95.69 89 THR A C 1
ATOM 707 O O . THR A 1 89 ? 6.648 0.534 -27.844 1.00 95.69 89 THR A O 1
ATOM 710 N N . HIS A 1 90 ? 8.722 -0.149 -28.381 1.00 96.00 90 HIS A N 1
ATOM 711 C CA . HIS A 1 90 ? 8.521 -0.052 -29.824 1.00 96.00 90 HIS A CA 1
ATOM 712 C C . HIS A 1 90 ? 7.517 -1.095 -30.345 1.00 96.00 90 HIS A C 1
ATOM 714 O O . HIS A 1 90 ? 6.751 -0.805 -31.260 1.00 96.00 90 HIS A O 1
ATOM 720 N N . VAL A 1 91 ? 7.496 -2.300 -29.764 1.00 96.50 91 VAL A N 1
ATOM 721 C CA . VAL A 1 91 ? 6.612 -3.397 -30.202 1.00 96.50 91 VAL A CA 1
ATOM 722 C C . VAL A 1 91 ? 5.260 -3.385 -29.482 1.00 96.50 91 VAL A C 1
ATOM 724 O O . VAL A 1 91 ? 4.226 -3.596 -30.109 1.00 96.50 91 VAL A O 1
ATOM 727 N N . TYR A 1 92 ? 5.262 -3.140 -28.170 1.00 93.44 92 TYR A N 1
ATOM 728 C CA . TYR A 1 92 ? 4.101 -3.331 -27.293 1.00 93.44 92 TYR A CA 1
ATOM 729 C C . TYR A 1 92 ? 3.516 -2.029 -26.734 1.00 93.44 92 TYR A C 1
ATOM 731 O O . TYR A 1 92 ? 2.513 -2.075 -26.030 1.00 93.44 92 TYR A O 1
ATOM 739 N N . GLY A 1 93 ? 4.114 -0.864 -27.005 1.00 92.88 93 GLY A N 1
ATOM 740 C CA . GLY A 1 93 ? 3.586 0.419 -26.543 1.00 92.88 93 GLY A CA 1
ATOM 741 C C . GLY A 1 93 ? 3.504 0.521 -25.015 1.00 92.88 93 GLY A C 1
ATOM 742 O O . GLY A 1 93 ? 4.524 0.486 -24.326 1.00 92.88 93 GLY A O 1
ATOM 743 N N . VAL A 1 94 ? 2.291 0.680 -24.478 1.00 88.62 94 VAL A N 1
ATOM 744 C CA . VAL A 1 94 ? 2.045 0.935 -23.045 1.00 88.62 94 VAL A CA 1
ATOM 745 C C . VAL A 1 94 ? 2.276 -0.325 -22.201 1.00 88.62 94 VAL A C 1
ATOM 747 O O . VAL A 1 94 ? 2.790 -0.255 -21.082 1.00 88.62 94 VAL A O 1
ATOM 750 N N . GLU A 1 95 ? 1.974 -1.493 -22.758 1.00 91.62 95 GLU A N 1
ATOM 751 C CA . GLU A 1 95 ? 2.084 -2.807 -22.127 1.00 91.62 95 GLU A CA 1
ATOM 752 C C . GLU A 1 95 ? 3.542 -3.228 -21.898 1.00 91.62 95 GLU A C 1
ATOM 754 O O . GLU A 1 95 ? 3.822 -4.050 -21.020 1.00 91.62 95 GLU A O 1
ATOM 759 N N . ALA A 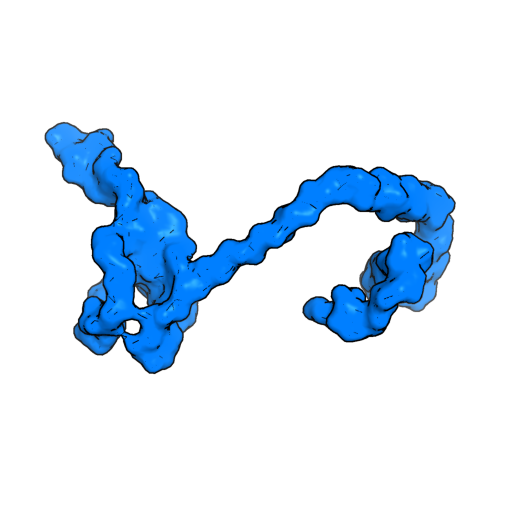1 96 ? 4.482 -2.618 -22.623 1.00 93.12 96 ALA A N 1
ATOM 760 C CA . ALA A 1 96 ? 5.915 -2.859 -22.503 1.00 93.12 96 ALA A CA 1
ATOM 761 C C . ALA A 1 96 ? 6.425 -2.721 -21.064 1.00 93.12 96 ALA A C 1
ATOM 763 O O . ALA A 1 96 ? 7.197 -3.557 -20.596 1.00 93.12 96 ALA A O 1
ATOM 764 N N . PHE A 1 97 ? 5.948 -1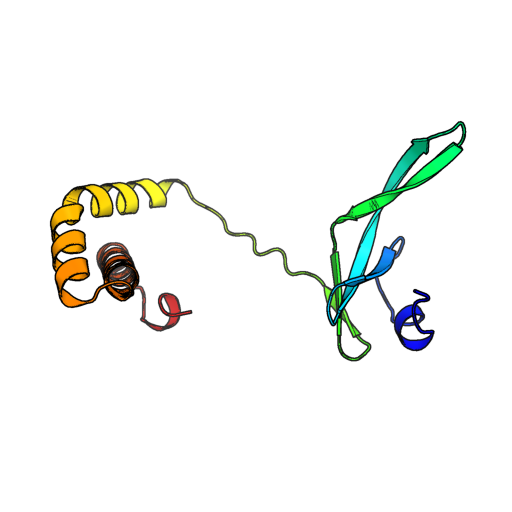.711 -20.330 1.00 90.69 97 PHE A N 1
ATOM 765 C CA . PHE A 1 97 ? 6.339 -1.494 -18.936 1.00 90.69 97 PHE A CA 1
ATOM 766 C C . PHE A 1 97 ? 5.916 -2.649 -18.029 1.00 90.69 97 PHE A C 1
ATOM 768 O O . PHE A 1 97 ? 6.670 -3.034 -17.136 1.00 90.69 97 PHE A O 1
ATOM 775 N N . ARG A 1 98 ? 4.729 -3.220 -18.265 1.00 90.69 98 ARG A N 1
ATOM 776 C CA . ARG A 1 98 ? 4.217 -4.348 -17.482 1.00 90.69 98 ARG A CA 1
ATOM 777 C C . ARG A 1 98 ? 5.025 -5.610 -17.767 1.00 90.69 98 ARG A C 1
ATOM 779 O O . ARG A 1 98 ? 5.450 -6.273 -16.826 1.00 90.69 98 ARG A O 1
ATOM 786 N N . ILE A 1 99 ? 5.280 -5.903 -19.043 1.00 92.50 99 ILE A N 1
ATOM 787 C CA . ILE A 1 99 ? 6.089 -7.056 -19.466 1.00 92.50 99 ILE A CA 1
ATOM 788 C C . ILE A 1 99 ? 7.500 -6.956 -18.876 1.00 92.50 99 ILE A C 1
ATOM 790 O O . ILE A 1 99 ? 7.991 -7.904 -18.266 1.00 92.50 99 ILE A O 1
ATOM 794 N N . PHE A 1 100 ? 8.123 -5.784 -18.991 1.00 94.00 100 PHE A N 1
ATOM 795 C CA . PHE A 1 100 ? 9.458 -5.524 -18.463 1.00 94.00 100 PHE A CA 1
ATOM 796 C C . PHE A 1 100 ? 9.525 -5.661 -16.935 1.00 94.00 100 PHE A C 1
ATOM 798 O O . PHE A 1 100 ? 10.443 -6.289 -16.408 1.00 94.00 100 PHE A O 1
ATOM 805 N N . ALA A 1 101 ? 8.532 -5.135 -16.213 1.00 90.75 101 ALA A N 1
ATOM 806 C CA . ALA A 1 101 ? 8.462 -5.275 -14.761 1.00 90.75 101 ALA A CA 1
ATOM 807 C C . ALA A 1 101 ? 8.336 -6.747 -14.332 1.00 90.75 101 ALA A C 1
ATOM 809 O O . ALA A 1 101 ? 9.045 -7.177 -13.422 1.00 90.75 101 ALA A O 1
ATOM 810 N N . ILE A 1 102 ? 7.487 -7.532 -15.007 1.00 89.88 102 ILE A N 1
ATOM 811 C CA . ILE A 1 102 ? 7.340 -8.974 -14.752 1.00 89.88 102 ILE A CA 1
ATOM 812 C C . ILE A 1 102 ? 8.659 -9.706 -15.020 1.00 89.88 102 ILE A C 1
ATOM 814 O O . ILE A 1 102 ? 9.071 -10.529 -14.205 1.00 89.88 102 ILE A O 1
ATOM 818 N N . ALA A 1 103 ? 9.348 -9.378 -16.116 1.00 91.25 103 ALA A N 1
ATOM 819 C CA . ALA A 1 103 ? 10.630 -9.986 -16.457 1.00 91.25 103 ALA A CA 1
ATOM 820 C C . ALA A 1 103 ? 11.692 -9.736 -15.374 1.00 91.25 103 ALA A C 1
ATOM 822 O O . ALA A 1 103 ? 12.292 -10.695 -14.897 1.00 91.25 103 ALA A O 1
ATOM 823 N N . ILE A 1 104 ? 11.871 -8.487 -14.922 1.00 91.88 104 ILE A N 1
ATOM 824 C CA . ILE A 1 104 ? 12.820 -8.163 -13.840 1.00 91.88 104 ILE A CA 1
ATOM 825 C C . ILE A 1 104 ? 12.443 -8.877 -12.533 1.00 91.88 104 ILE A C 1
ATOM 827 O O . ILE A 1 104 ? 13.310 -9.379 -11.820 1.00 91.88 104 ILE A O 1
ATOM 831 N N . MET A 1 105 ? 11.152 -8.938 -12.199 1.00 87.56 105 MET A N 1
ATOM 832 C CA . MET A 1 105 ? 10.708 -9.631 -10.988 1.00 87.56 105 MET A CA 1
ATOM 833 C C . MET A 1 105 ? 10.986 -11.136 -11.050 1.00 87.56 105 MET A C 1
ATOM 835 O O . MET A 1 105 ? 11.418 -11.699 -10.048 1.00 87.56 105 MET A O 1
ATOM 839 N N . LYS A 1 106 ? 10.804 -11.781 -12.206 1.00 86.94 106 LYS A N 1
ATOM 840 C CA . LYS A 1 106 ? 11.108 -13.210 -12.378 1.00 86.94 106 LYS A CA 1
ATOM 841 C C . LYS A 1 106 ? 12.607 -13.505 -12.372 1.00 86.94 106 LYS A C 1
ATOM 843 O O . LYS A 1 106 ? 13.016 -14.523 -11.827 1.00 86.94 106 LYS A O 1
ATOM 848 N N . THR A 1 107 ? 13.434 -12.631 -12.946 1.00 88.88 107 THR A N 1
ATOM 849 C CA . THR A 1 107 ? 14.889 -12.851 -12.973 1.00 88.88 107 THR A CA 1
ATOM 850 C C . THR A 1 107 ? 15.520 -12.703 -11.595 1.00 88.88 107 THR A C 1
ATOM 852 O O . THR A 1 107 ? 16.400 -13.486 -11.246 1.00 88.88 107 THR A O 1
ATOM 855 N N . LEU A 1 108 ? 15.061 -11.734 -10.798 1.00 88.25 108 LEU A N 1
ATOM 856 C CA . LEU A 1 108 ? 15.572 -11.509 -9.443 1.00 88.25 108 LEU A CA 1
ATOM 857 C C . LEU A 1 108 ? 14.937 -12.431 -8.391 1.00 88.25 108 LEU A C 1
ATOM 859 O O . LEU A 1 108 ? 15.526 -12.617 -7.330 1.00 88.25 108 LEU A O 1
ATOM 863 N N . ASN A 1 109 ? 13.774 -13.032 -8.673 1.00 86.31 109 ASN A N 1
ATOM 864 C CA . ASN A 1 109 ? 13.116 -13.994 -7.783 1.00 86.31 109 ASN A CA 1
ATOM 865 C C . ASN A 1 109 ? 12.750 -15.283 -8.546 1.00 86.31 109 ASN A C 1
ATOM 867 O O . ASN A 1 109 ? 11.596 -15.447 -8.945 1.00 86.31 109 ASN A O 1
ATOM 871 N N . PRO A 1 110 ? 13.696 -16.222 -8.727 1.00 81.69 110 PRO A N 1
ATOM 872 C CA . PRO A 1 110 ? 13.458 -17.455 -9.485 1.00 81.69 110 PRO A CA 1
ATOM 873 C C . PRO A 1 110 ? 12.323 -18.325 -8.924 1.00 81.69 110 PRO A C 1
ATOM 875 O O . PRO A 1 110 ? 11.644 -19.012 -9.679 1.00 81.69 110 PRO A O 1
ATOM 878 N N . ASP A 1 111 ? 12.091 -18.262 -7.610 1.00 80.56 111 ASP A N 1
ATOM 879 C CA . ASP A 1 111 ? 11.059 -19.042 -6.913 1.00 80.56 111 ASP A CA 1
ATOM 880 C C . ASP A 1 111 ? 9.667 -18.378 -6.936 1.00 80.56 111 ASP A C 1
ATOM 882 O O . ASP A 1 111 ? 8.696 -18.918 -6.395 1.00 80.56 111 ASP A O 1
ATOM 886 N N . ALA A 1 112 ? 9.544 -17.175 -7.508 1.00 77.06 112 ALA A N 1
ATOM 887 C CA . ALA A 1 112 ? 8.282 -16.451 -7.539 1.00 77.06 112 ALA A CA 1
ATOM 888 C C . ALA A 1 112 ? 7.351 -17.014 -8.623 1.00 77.06 112 ALA A C 1
ATOM 890 O O . ALA A 1 112 ? 7.557 -16.826 -9.820 1.00 77.06 112 ALA A O 1
ATOM 891 N N . ASN A 1 113 ? 6.278 -17.672 -8.183 1.00 75.88 113 ASN A N 1
ATOM 892 C CA . ASN A 1 113 ? 5.207 -18.148 -9.058 1.00 75.88 113 ASN A CA 1
ATOM 893 C C . ASN A 1 113 ? 4.354 -16.987 -9.602 1.00 75.88 113 ASN A C 1
ATOM 895 O O . ASN A 1 113 ? 4.197 -15.958 -8.940 1.00 75.88 113 ASN A O 1
ATOM 899 N N . ASP A 1 114 ? 3.708 -17.190 -10.755 1.00 70.88 114 ASP A N 1
ATOM 900 C CA . ASP A 1 114 ? 2.875 -16.176 -11.433 1.00 70.88 114 ASP A CA 1
ATOM 901 C C . ASP A 1 114 ? 1.785 -15.577 -10.524 1.00 70.88 114 ASP A C 1
ATOM 903 O O . ASP A 1 114 ? 1.519 -14.376 -10.554 1.00 70.88 114 ASP A O 1
ATOM 907 N N . SER A 1 115 ? 1.233 -16.381 -9.612 1.00 69.44 115 SER A N 1
ATOM 908 C CA . SER A 1 115 ? 0.218 -15.960 -8.635 1.00 69.44 115 SER A CA 1
ATOM 909 C C . SER A 1 115 ? 0.695 -14.916 -7.613 1.00 69.44 115 SER A C 1
ATOM 911 O O . SER A 1 115 ? -0.132 -14.267 -6.964 1.00 69.44 115 SER A O 1
ATOM 913 N N . LEU A 1 116 ? 2.011 -14.760 -7.441 1.00 61.06 116 LEU A N 1
ATOM 914 C CA . LEU A 1 116 ? 2.624 -13.750 -6.577 1.00 61.06 116 LEU A CA 1
ATOM 915 C C . LEU A 1 116 ? 2.948 -12.454 -7.332 1.00 61.06 116 LEU A C 1
ATOM 917 O O . LEU A 1 116 ? 3.080 -11.415 -6.691 1.00 61.06 116 LEU A O 1
ATOM 921 N N . ILE A 1 117 ? 3.058 -12.513 -8.662 1.00 61.62 117 ILE A N 1
ATOM 922 C CA . IL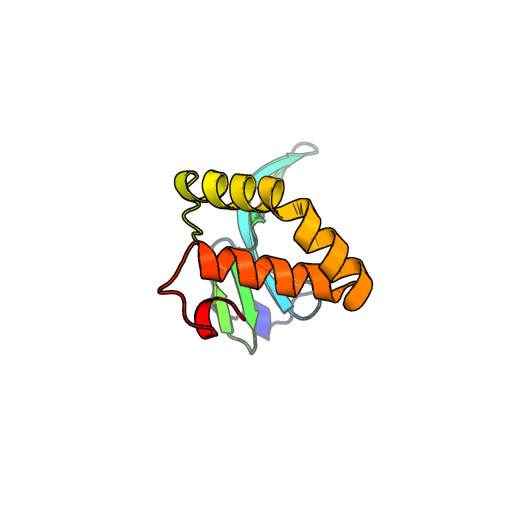E A 1 117 ? 3.507 -11.405 -9.517 1.00 61.62 117 ILE A CA 1
ATOM 923 C C . ILE A 1 117 ? 2.324 -10.709 -10.218 1.00 61.62 117 ILE A C 1
ATOM 925 O O . ILE A 1 117 ? 2.379 -9.505 -10.447 1.00 61.62 117 ILE A O 1
ATOM 929 N N . GLU A 1 118 ? 1.247 -11.434 -10.539 1.00 56.28 118 GLU A N 1
ATOM 930 C CA . GLU A 1 118 ? 0.120 -10.922 -11.340 1.00 56.28 118 GLU A CA 1
ATOM 931 C C . GLU A 1 118 ? -1.072 -10.354 -10.541 1.00 56.28 118 GLU A C 1
ATOM 933 O O . GLU A 1 118 ? -2.110 -10.056 -11.135 1.00 56.28 118 GLU A O 1
ATOM 938 N N . LYS A 1 119 ? -0.953 -10.200 -9.216 1.00 47.19 119 LYS A N 1
ATOM 939 C CA . LYS A 1 119 ? -1.999 -9.570 -8.384 1.00 47.19 119 LYS A CA 1
ATOM 940 C C . LYS A 1 119 ? -2.084 -8.061 -8.583 1.00 47.19 119 LYS A C 1
ATOM 942 O O . LYS A 1 119 ? -3.229 -7.556 -8.561 1.00 47.19 119 LYS A O 1
#

Sequence (119 aa):
MAVPLEIRQVPRPKNTIVKLTGKSWAVIQRIGCEYKNGKNYPKNGPVIGHIINGEYVPKKEISIELRPKNYGDYMLAKNLSNDILKDLTHVYGVEAFRIFAIAIMKTLNPDANDSLIEK

Foldseek 3Di:
DDDDPLLVPADDDPQWDWDDDPPWTFIWHFDAWDDDPNDTDTHTHDGQFTQDPSHTDGDDDPPPPPPVVVVVQLVVVCVVCVVVLVVLCVVPPPCSVVVVVLVSVCVSPVPDDPVNNVD

Radius of gyration: 23.33 Å; chains: 1; bounding box: 51×50×53 Å